Protein AF-A0A0L0F330-F1 (afdb_monomer_lite)

Structure (mmCIF, N/CA/C/O backbone):
data_AF-A0A0L0F330-F1
#
_entry.id   AF-A0A0L0F330-F1
#
loop_
_atom_site.group_PDB
_atom_site.id
_atom_site.type_symbol
_atom_site.label_atom_id
_atom_site.label_alt_id
_atom_site.label_comp_id
_atom_site.label_asym_id
_atom_site.label_entity_id
_atom_site.label_seq_id
_atom_site.pdbx_PDB_ins_code
_atom_site.Cartn_x
_atom_site.Cartn_y
_atom_site.Cartn_z
_atom_site.occupancy
_atom_site.B_iso_or_equiv
_atom_site.auth_seq_id
_atom_site.auth_comp_id
_atom_site.auth_asym_id
_atom_site.auth_atom_id
_atom_site.pdbx_PDB_model_num
ATOM 1 N N . MET A 1 1 ? 4.983 -14.993 67.591 1.00 35.03 1 MET A N 1
ATOM 2 C CA . MET A 1 1 ? 4.517 -13.596 67.747 1.00 35.03 1 MET A CA 1
ATOM 3 C C . MET A 1 1 ? 4.024 -13.095 66.389 1.00 35.03 1 MET A C 1
ATOM 5 O O . MET A 1 1 ? 4.735 -13.299 65.416 1.00 35.03 1 MET A O 1
ATOM 9 N N . ARG A 1 2 ? 2.822 -12.506 66.307 1.00 43.03 2 ARG A N 1
ATOM 10 C CA . ARG A 1 2 ? 2.306 -11.716 65.160 1.00 43.03 2 ARG A CA 1
ATOM 11 C C . ARG A 1 2 ? 1.907 -10.330 65.699 1.00 43.03 2 ARG A C 1
ATOM 13 O O . ARG A 1 2 ? 1.469 -10.281 66.848 1.00 43.03 2 ARG A O 1
ATOM 20 N N . PRO A 1 3 ? 2.101 -9.244 64.933 1.00 34.66 3 PRO A N 1
ATOM 21 C CA . PRO A 1 3 ? 0.986 -8.455 64.345 1.00 34.66 3 PRO A CA 1
ATOM 22 C C . PRO A 1 3 ? 1.200 -8.227 62.814 1.00 34.66 3 PRO A C 1
ATOM 24 O O . PRO A 1 3 ? 2.279 -8.552 62.334 1.00 34.66 3 PRO A O 1
ATOM 27 N N . ASN A 1 4 ? 0.278 -7.819 61.915 1.00 31.06 4 ASN A N 1
ATOM 28 C CA . ASN A 1 4 ? -1.017 -7.087 61.917 1.00 31.06 4 ASN A CA 1
ATOM 29 C C . ASN A 1 4 ? -0.897 -5.535 61.775 1.00 31.06 4 ASN A C 1
ATOM 31 O O . ASN A 1 4 ? -0.183 -4.955 62.582 1.00 31.06 4 ASN A O 1
ATOM 35 N N . VAL A 1 5 ? -1.570 -4.803 60.851 1.00 39.78 5 VAL A N 1
ATOM 36 C CA . VAL A 1 5 ? -2.197 -5.104 59.519 1.00 39.78 5 VAL A CA 1
ATOM 37 C C . VAL A 1 5 ? -2.537 -3.779 58.751 1.00 39.78 5 VAL A C 1
ATOM 39 O O . VAL A 1 5 ? -2.496 -2.720 59.372 1.00 39.78 5 VAL A O 1
ATOM 42 N N . THR A 1 6 ? -2.978 -3.825 57.468 1.00 37.78 6 THR A N 1
ATOM 43 C CA . THR A 1 6 ? -3.454 -2.680 56.598 1.00 37.78 6 THR A CA 1
ATOM 44 C C . THR A 1 6 ? -2.326 -1.753 56.062 1.00 37.78 6 THR A C 1
ATOM 46 O O . THR A 1 6 ? -1.274 -1.696 56.683 1.00 37.78 6 THR A O 1
ATOM 49 N N . SER A 1 7 ? -2.371 -1.062 54.904 1.00 33.72 7 SER A N 1
ATOM 50 C CA . SER A 1 7 ? -3.430 -0.655 53.938 1.00 33.72 7 SER A CA 1
ATOM 51 C C . SER A 1 7 ? -2.891 -0.651 52.480 1.00 33.72 7 SER A C 1
ATOM 53 O O . SER A 1 7 ? -1.687 -0.553 52.286 1.00 33.72 7 SER A O 1
ATOM 55 N N . GLN A 1 8 ? -3.693 -0.920 51.432 1.00 31.64 8 GLN A N 1
ATOM 56 C CA . GLN A 1 8 ? -4.239 0.063 50.449 1.00 31.64 8 GLN A CA 1
ATOM 57 C C . GLN A 1 8 ? -3.368 1.320 50.182 1.00 31.64 8 GLN A C 1
ATOM 59 O O . GLN A 1 8 ? -2.898 1.928 51.133 1.00 31.64 8 GLN A O 1
ATOM 64 N N . LEU A 1 9 ? -3.155 1.827 48.954 1.00 31.83 9 LEU A N 1
ATOM 65 C CA . LEU A 1 9 ? -3.860 1.709 47.656 1.00 31.83 9 LEU A CA 1
ATOM 66 C C . LEU A 1 9 ? -2.927 2.202 46.510 1.00 31.83 9 LEU A C 1
ATOM 68 O O . LEU A 1 9 ? -1.990 2.944 46.786 1.00 31.83 9 LEU A O 1
ATOM 72 N N . SER A 1 10 ? -3.264 1.901 45.244 1.00 32.91 10 SER A N 1
ATOM 73 C CA . SER A 1 10 ? -3.176 2.797 44.056 1.00 32.91 10 SER A CA 1
ATOM 74 C C . SER A 1 10 ? -2.579 2.181 42.778 1.00 32.91 10 SER A C 1
ATOM 76 O O . SER A 1 10 ? -1.737 1.290 42.794 1.00 32.91 10 SER A O 1
ATOM 78 N N . MET A 1 11 ? -3.089 2.689 41.659 1.00 39.78 11 MET A N 1
ATOM 79 C CA . MET A 1 11 ? -3.000 2.204 40.286 1.00 39.78 11 MET A CA 1
ATOM 80 C C . MET A 1 11 ? -1.575 2.088 39.725 1.00 39.78 11 MET A C 1
ATOM 82 O O . MET A 1 11 ? -0.842 3.072 39.653 1.00 39.78 11 MET A O 1
ATOM 86 N N . GLY A 1 12 ? -1.249 0.907 39.196 1.00 35.38 12 GLY A N 1
ATOM 87 C CA . GLY A 1 12 ? -0.170 0.711 38.229 1.00 35.38 12 GLY A CA 1
ATOM 88 C C . GLY A 1 12 ? -0.761 0.326 36.875 1.00 35.38 12 GLY A C 1
ATOM 89 O O . GLY A 1 12 ? -1.452 -0.686 36.776 1.00 35.38 12 GLY A O 1
ATOM 90 N N . TYR A 1 13 ? -0.500 1.127 35.838 1.00 37.06 13 TYR A N 1
ATOM 91 C CA . TYR A 1 13 ? -0.948 0.861 34.468 1.00 37.06 13 TYR A CA 1
ATOM 92 C C . TYR A 1 13 ? -0.192 -0.336 33.879 1.00 37.06 13 TYR A C 1
ATOM 94 O O . TYR A 1 13 ? 0.850 -0.194 33.242 1.00 37.06 13 TYR A O 1
ATOM 102 N N . GLY A 1 14 ? -0.728 -1.535 34.099 1.00 32.56 14 GLY A N 1
ATOM 103 C CA . GLY A 1 14 ? -0.255 -2.757 33.465 1.00 32.56 14 GLY A CA 1
ATOM 104 C C . GLY A 1 14 ? -0.666 -2.820 31.997 1.00 32.56 14 GLY A C 1
ATOM 105 O O . GLY A 1 14 ? -1.581 -3.566 31.658 1.00 32.56 14 GLY A O 1
ATOM 106 N N . LEU A 1 15 ? 0.038 -2.096 31.118 1.00 45.72 15 LEU A N 1
ATOM 107 C CA . LEU A 1 15 ? 0.045 -2.374 29.674 1.00 45.72 15 LEU A CA 1
ATOM 108 C C . LEU A 1 15 ? 0.812 -3.680 29.410 1.00 45.72 15 LEU A C 1
ATOM 110 O O . LEU A 1 15 ? 1.886 -3.708 28.810 1.00 45.72 15 LEU A O 1
ATOM 114 N N . GLN A 1 16 ? 0.258 -4.784 29.907 1.00 38.78 16 GLN A N 1
ATOM 115 C CA . GLN A 1 16 ? 0.729 -6.120 29.600 1.00 38.78 16 GLN A CA 1
ATOM 116 C C . GLN A 1 16 ? 0.206 -6.481 28.210 1.00 38.78 16 GLN A C 1
ATOM 118 O O . GLN A 1 16 ? -0.972 -6.802 28.036 1.00 38.78 16 GLN A O 1
ATOM 123 N N . GLY A 1 17 ? 1.092 -6.366 27.215 1.00 43.00 17 GLY A N 1
ATOM 124 C CA . GLY A 1 17 ? 0.786 -6.660 25.818 1.00 43.00 17 GLY A CA 1
ATOM 125 C C . GLY A 1 17 ? 0.062 -7.998 25.683 1.00 43.00 17 GLY A C 1
ATOM 126 O O . GLY A 1 17 ? 0.523 -9.015 26.201 1.00 43.00 17 GLY A O 1
ATOM 127 N N . SER A 1 18 ? -1.094 -7.973 25.025 1.00 41.84 18 SER A N 1
ATOM 128 C CA . SER A 1 18 ? -2.002 -9.114 24.908 1.00 41.84 18 SER A CA 1
ATOM 129 C C . SER A 1 18 ? -1.807 -9.827 23.563 1.00 41.84 18 SER A C 1
ATOM 131 O O . SER A 1 18 ? -2.303 -9.337 22.549 1.00 41.84 18 SER A O 1
ATOM 133 N N . PRO A 1 19 ? -1.127 -10.990 23.503 1.00 45.78 19 PRO A N 1
ATOM 134 C CA . PRO A 1 19 ? -0.964 -11.759 22.269 1.00 45.78 19 PRO A CA 1
ATOM 135 C C . PRO A 1 19 ? -2.230 -12.593 21.992 1.00 45.78 19 PRO A C 1
ATOM 137 O O . PRO A 1 19 ? -2.216 -13.823 22.074 1.00 45.78 19 PRO A O 1
ATOM 140 N N . SER A 1 20 ? -3.353 -11.921 21.719 1.00 46.19 20 SER A N 1
ATOM 141 C CA . SER A 1 20 ? -4.691 -12.535 21.805 1.00 46.19 20 SER A CA 1
ATOM 142 C C . SER A 1 20 ? -5.326 -12.951 20.472 1.00 46.19 20 SER A C 1
ATOM 144 O O . SER A 1 20 ? -6.189 -13.828 20.475 1.00 46.19 20 SER A O 1
ATOM 146 N N . LEU A 1 21 ? -4.903 -12.396 19.330 1.00 49.31 21 LEU A N 1
ATOM 147 C CA . LEU A 1 21 ? -5.553 -12.664 18.033 1.00 49.31 21 LEU A CA 1
ATOM 148 C C . LEU A 1 21 ? -5.144 -13.998 17.371 1.00 49.31 21 LEU A C 1
ATOM 150 O O . LEU A 1 21 ? -5.835 -14.487 16.483 1.00 49.31 21 LEU A O 1
ATOM 154 N N . ALA A 1 22 ? -4.075 -14.654 17.832 1.00 44.44 22 ALA A N 1
ATOM 155 C CA . ALA A 1 22 ? -3.523 -15.849 17.179 1.00 44.44 22 ALA A CA 1
ATOM 156 C C . ALA A 1 22 ? -4.159 -17.201 17.591 1.00 44.44 22 ALA A C 1
ATOM 158 O O . ALA A 1 22 ? -3.684 -18.247 17.149 1.00 44.44 22 ALA A O 1
ATOM 159 N N . ARG A 1 23 ? -5.183 -17.236 18.467 1.00 42.97 23 ARG A N 1
ATOM 160 C CA . ARG A 1 23 ? -5.575 -18.477 19.188 1.00 42.97 23 ARG A CA 1
ATOM 161 C C . ARG A 1 23 ? -7.030 -18.955 19.026 1.00 42.97 23 ARG A C 1
ATOM 163 O O . ARG A 1 23 ? -7.514 -19.694 19.882 1.00 42.97 23 ARG A O 1
ATOM 170 N N . ARG A 1 24 ? -7.755 -18.568 17.968 1.00 41.19 24 ARG A N 1
ATOM 171 C CA . ARG A 1 24 ? -9.185 -18.935 17.800 1.00 41.19 24 ARG A CA 1
ATOM 172 C C . ARG A 1 24 ? -9.596 -19.548 16.451 1.00 41.19 24 ARG A C 1
ATOM 174 O O . ARG A 1 24 ? -10.739 -19.398 16.042 1.00 41.19 24 ARG A O 1
ATOM 181 N N . LEU A 1 25 ? -8.725 -20.344 15.822 1.00 47.25 25 LEU A N 1
ATOM 182 C CA . LEU A 1 25 ? -9.104 -21.233 14.708 1.00 47.25 25 LEU A CA 1
ATOM 183 C C . LEU A 1 25 ? -8.535 -22.652 14.888 1.00 47.25 25 LEU A C 1
ATOM 185 O O . LEU A 1 25 ? -7.557 -23.033 14.253 1.00 47.25 25 LEU A O 1
ATOM 189 N N . SER A 1 26 ? -9.161 -23.455 15.755 1.00 44.69 26 SER A N 1
ATOM 190 C CA . SER A 1 26 ? -8.898 -24.902 15.821 1.00 44.69 26 SER A CA 1
ATOM 191 C C . SER A 1 26 ? -10.082 -25.692 16.394 1.00 44.69 26 SER A C 1
ATOM 193 O O . SER A 1 26 ? -10.154 -25.891 17.607 1.00 44.69 26 SER A O 1
ATOM 195 N N . SER A 1 27 ? -11.009 -26.133 15.531 1.00 44.53 27 SER A N 1
ATOM 196 C CA . SER A 1 27 ? -11.720 -27.436 15.605 1.00 44.53 27 SER A CA 1
ATOM 197 C C . SER A 1 27 ? -12.923 -27.513 14.645 1.00 44.53 27 SER A C 1
ATOM 199 O O . SER A 1 27 ? -14.075 -27.386 15.042 1.00 44.53 27 SER A O 1
ATOM 201 N N . ALA A 1 28 ? -12.659 -27.810 13.373 1.00 38.38 28 ALA A N 1
ATOM 202 C CA . ALA A 1 28 ? -13.641 -28.419 12.476 1.00 38.38 28 ALA A CA 1
ATOM 203 C C . ALA A 1 28 ? -12.903 -29.441 11.600 1.00 38.38 28 ALA A C 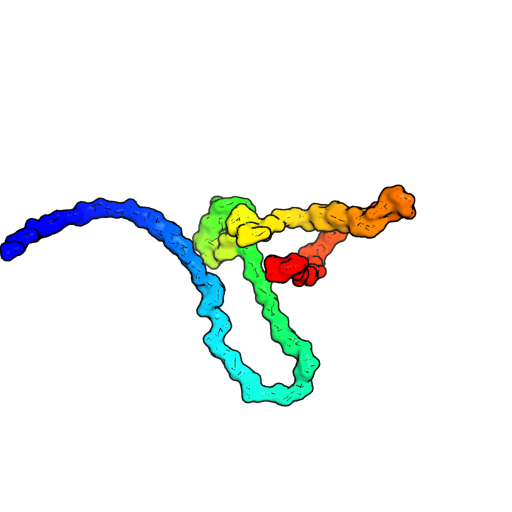1
ATOM 205 O O . ALA A 1 28 ? -11.907 -29.102 10.967 1.00 38.38 28 ALA A O 1
ATOM 206 N N . SER A 1 29 ? -13.342 -30.701 11.622 1.00 44.97 29 SER A N 1
ATOM 207 C CA . SER A 1 29 ? -12.712 -31.807 10.890 1.00 44.97 29 SER A CA 1
ATOM 208 C C . SER A 1 29 ? -13.625 -32.267 9.751 1.00 44.97 29 SER A C 1
ATOM 210 O O . SER A 1 29 ? -14.736 -32.712 10.042 1.00 44.97 29 SER A O 1
ATOM 212 N N . PRO A 1 30 ? -13.185 -32.208 8.481 1.00 43.81 30 PRO A N 1
ATOM 213 C CA . PRO A 1 30 ? -13.916 -32.761 7.346 1.00 43.81 30 PRO A CA 1
ATOM 214 C C . PRO A 1 30 ? -13.216 -34.015 6.790 1.00 43.81 30 PRO A C 1
ATOM 216 O O . PRO A 1 30 ? -12.838 -34.080 5.623 1.00 43.81 30 PRO A O 1
ATOM 219 N N . ALA A 1 31 ? -13.037 -35.044 7.622 1.00 44.50 31 ALA A N 1
ATOM 220 C CA . ALA A 1 31 ? -12.491 -36.334 7.189 1.00 44.50 31 ALA A CA 1
ATOM 221 C C . ALA A 1 31 ? -13.548 -37.221 6.491 1.00 44.50 31 ALA A C 1
ATOM 223 O O . ALA A 1 31 ? -13.821 -38.327 6.949 1.00 44.50 31 ALA A O 1
ATOM 224 N N . ALA A 1 32 ? -14.141 -36.737 5.392 1.00 43.06 32 ALA A N 1
ATOM 225 C CA . ALA A 1 32 ? -14.884 -37.547 4.418 1.00 43.06 32 ALA A CA 1
ATOM 226 C C . ALA A 1 32 ? -15.231 -36.732 3.156 1.00 43.06 32 ALA A C 1
ATOM 228 O O . ALA A 1 32 ? -16.213 -35.997 3.169 1.00 43.06 32 ALA A O 1
ATOM 229 N N . LEU A 1 33 ? -14.456 -36.891 2.073 1.00 42.03 33 LEU A N 1
ATOM 230 C CA . LEU A 1 33 ? -14.932 -37.108 0.691 1.00 42.03 33 LEU A CA 1
ATOM 231 C C . LEU A 1 33 ? -13.771 -37.043 -0.320 1.00 42.03 33 LEU A C 1
ATOM 233 O O . LEU A 1 33 ? -13.027 -36.076 -0.431 1.00 42.03 33 LEU A O 1
ATOM 237 N N . THR A 1 34 ? -13.657 -38.137 -1.058 1.00 40.62 34 THR A N 1
ATOM 238 C CA . THR A 1 34 ? -12.770 -38.460 -2.177 1.00 40.62 34 THR A CA 1
ATOM 239 C C . THR A 1 34 ? -12.505 -37.337 -3.198 1.00 40.62 34 THR A C 1
ATOM 241 O O . THR A 1 34 ? -13.439 -36.789 -3.771 1.00 40.62 34 THR A O 1
ATOM 244 N N . GLY A 1 35 ? -11.238 -37.182 -3.614 1.00 43.75 35 GLY A N 1
ATOM 245 C CA . GLY A 1 35 ? -10.952 -37.171 -5.059 1.00 43.75 35 GLY A CA 1
ATOM 246 C C . GLY A 1 35 ? -10.673 -35.857 -5.801 1.00 43.75 35 GLY A C 1
ATOM 247 O O . GLY A 1 35 ? -11.022 -35.780 -6.977 1.00 43.75 35 GLY A O 1
ATOM 248 N N . HIS A 1 36 ? -9.978 -34.872 -5.220 1.00 45.09 36 HIS A N 1
ATOM 249 C CA . HIS A 1 36 ? -9.300 -33.848 -6.035 1.00 45.09 36 HIS A CA 1
ATOM 250 C C . HIS A 1 36 ? -7.979 -33.387 -5.397 1.0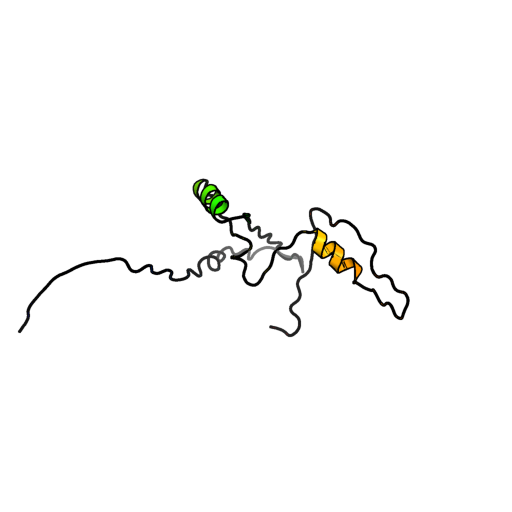0 45.09 36 HIS A C 1
ATOM 252 O O . HIS A 1 36 ? -7.967 -32.836 -4.300 1.00 45.09 36 HIS A O 1
ATOM 258 N N . GLN A 1 37 ? -6.850 -33.621 -6.073 1.00 47.78 37 GLN A N 1
ATOM 259 C CA . GLN A 1 37 ? -5.538 -33.150 -5.615 1.00 47.78 37 GLN A CA 1
ATOM 260 C C . GLN A 1 37 ? -5.366 -31.669 -5.980 1.00 47.78 37 GLN A C 1
ATOM 262 O O . GLN A 1 37 ? -5.101 -31.356 -7.138 1.00 47.78 37 GLN A O 1
ATOM 267 N N . GLY A 1 38 ? -5.476 -30.769 -4.996 1.00 46.25 38 GLY A N 1
ATOM 268 C CA . GLY A 1 38 ? -4.984 -29.389 -5.129 1.00 46.25 38 GLY A CA 1
ATOM 269 C C . GLY A 1 38 ? -5.984 -28.241 -4.948 1.00 46.25 38 GLY A C 1
ATOM 270 O O . GLY A 1 38 ? -5.625 -27.105 -5.252 1.00 46.25 38 GLY A O 1
ATOM 271 N N . SER A 1 39 ? -7.197 -28.465 -4.432 1.00 55.94 39 SER A N 1
ATOM 272 C CA . SER A 1 39 ? -8.048 -27.350 -3.983 1.00 55.94 39 SER A CA 1
ATOM 273 C C . SER A 1 39 ? -7.541 -26.809 -2.640 1.00 55.94 39 SER A C 1
ATOM 275 O O . SER A 1 39 ? -7.945 -27.281 -1.577 1.00 55.94 39 SER A O 1
ATOM 277 N N . HIS A 1 40 ? -6.624 -25.839 -2.682 1.00 64.12 40 HIS A N 1
ATOM 278 C CA . HIS A 1 40 ? -6.262 -25.064 -1.496 1.00 64.12 40 HIS A CA 1
ATOM 279 C C . HIS A 1 40 ? -7.496 -24.323 -0.970 1.00 64.12 40 HIS A C 1
ATOM 281 O O . HIS A 1 40 ? -8.179 -23.652 -1.741 1.00 64.12 40 HIS A O 1
ATOM 287 N N . ASP A 1 41 ? -7.761 -24.432 0.330 1.00 79.62 41 ASP A N 1
ATOM 288 C CA . ASP A 1 41 ? -8.851 -23.709 0.981 1.00 79.62 41 ASP A CA 1
ATOM 289 C C . ASP A 1 41 ? -8.515 -22.207 1.015 1.00 79.62 41 ASP A C 1
ATOM 291 O O . ASP A 1 41 ? -7.516 -21.791 1.615 1.00 79.62 41 ASP A O 1
ATOM 295 N N . VAL A 1 42 ? -9.279 -21.393 0.280 1.00 82.31 42 VAL A N 1
ATOM 296 C CA . VAL A 1 42 ? -8.953 -19.976 0.046 1.00 82.31 42 VAL A CA 1
ATOM 297 C C . VAL A 1 42 ? -9.537 -19.123 1.167 1.00 82.31 42 VAL A C 1
ATOM 299 O O . VAL A 1 42 ? -10.650 -18.608 1.075 1.00 82.31 42 VAL A O 1
ATOM 302 N N . VAL A 1 43 ? -8.751 -18.940 2.226 1.00 87.00 43 VAL A N 1
ATOM 303 C CA . VAL A 1 43 ? -9.093 -18.033 3.327 1.00 87.00 43 VAL A CA 1
ATOM 304 C C . VAL A 1 43 ? -8.742 -16.593 2.949 1.00 87.00 43 VAL A C 1
ATOM 306 O O . VAL A 1 43 ? -7.575 -16.268 2.730 1.00 87.00 43 VAL A O 1
ATOM 309 N N . VAL A 1 44 ? -9.744 -15.713 2.923 1.00 89.44 44 VAL A N 1
ATOM 310 C CA . VAL A 1 44 ? -9.550 -14.259 2.814 1.00 89.44 44 VAL A CA 1
ATOM 311 C C . VAL A 1 44 ? -9.542 -13.658 4.217 1.00 89.44 44 VAL A C 1
ATOM 313 O O . VAL A 1 44 ? -10.468 -13.876 4.993 1.00 89.44 44 VAL A O 1
ATOM 316 N N . GLN A 1 45 ? -8.500 -12.892 4.534 1.00 89.12 45 GLN A N 1
ATOM 317 C CA . GLN A 1 45 ? -8.403 -12.106 5.764 1.00 89.12 45 GLN A CA 1
ATOM 318 C C . GLN A 1 45 ? -8.550 -10.625 5.412 1.00 89.12 45 GLN A C 1
ATOM 320 O O . GLN A 1 45 ? -8.013 -10.173 4.400 1.00 89.12 45 GLN A O 1
ATOM 325 N N . VAL A 1 46 ? -9.286 -9.882 6.236 1.00 90.19 46 VAL A N 1
ATOM 326 C CA . VAL A 1 46 ? -9.531 -8.446 6.065 1.00 90.19 46 VAL A CA 1
ATOM 327 C C . VAL A 1 46 ? -9.178 -7.754 7.375 1.00 90.19 46 VAL A C 1
ATOM 329 O O . VAL A 1 46 ? -9.627 -8.187 8.432 1.00 90.19 46 VAL A O 1
ATOM 332 N N . ALA A 1 47 ? -8.389 -6.687 7.288 1.00 90.25 47 ALA A N 1
ATOM 333 C CA . ALA A 1 47 ? -8.108 -5.767 8.383 1.00 90.25 47 ALA A CA 1
ATOM 334 C C . ALA A 1 47 ? -8.610 -4.373 7.986 1.00 90.25 47 ALA A C 1
ATOM 336 O O . ALA A 1 47 ? -8.568 -4.013 6.805 1.00 90.25 47 ALA A O 1
ATOM 337 N N . LEU A 1 48 ? -9.105 -3.608 8.956 1.00 93.31 48 LEU A N 1
ATOM 338 C CA . LEU A 1 48 ? -9.614 -2.256 8.743 1.00 93.31 48 LEU A CA 1
ATOM 339 C C . LEU A 1 48 ? -8.647 -1.246 9.356 1.00 93.31 48 LEU A C 1
ATOM 341 O O . LEU A 1 48 ? -8.272 -1.366 10.520 1.00 93.31 48 LEU A O 1
ATOM 345 N N . LEU A 1 49 ? -8.271 -0.241 8.567 1.00 93.50 49 LEU A N 1
ATOM 346 C CA . LEU A 1 49 ? -7.360 0.815 8.991 1.00 93.50 49 LEU A CA 1
ATOM 347 C C . LEU A 1 49 ? -8.088 2.155 9.080 1.00 93.50 49 LEU A C 1
ATOM 349 O O . LEU A 1 49 ? -8.905 2.487 8.219 1.00 93.50 49 LEU A O 1
ATOM 353 N N . CYS A 1 50 ? -7.758 2.924 10.110 1.00 94.75 50 CYS A N 1
ATOM 354 C CA . CYS A 1 50 ? -8.218 4.293 10.332 1.00 94.75 50 CYS A CA 1
ATOM 355 C C . CYS A 1 50 ? -7.054 5.276 10.116 1.00 94.75 50 CYS A C 1
ATOM 357 O O . CYS A 1 50 ? -5.896 4.869 10.112 1.00 94.75 50 CYS A O 1
ATOM 359 N N . SER A 1 51 ? -7.327 6.562 9.881 1.00 91.25 51 SER A N 1
ATOM 360 C CA . SER A 1 51 ? -6.253 7.540 9.646 1.00 91.25 51 SER A CA 1
ATOM 361 C C . SER A 1 51 ? -5.527 7.946 10.930 1.00 91.25 51 SER A C 1
ATOM 363 O O . SER A 1 51 ? -4.307 8.062 10.917 1.00 91.25 51 SER A O 1
ATOM 365 N N . ASP A 1 52 ? -6.27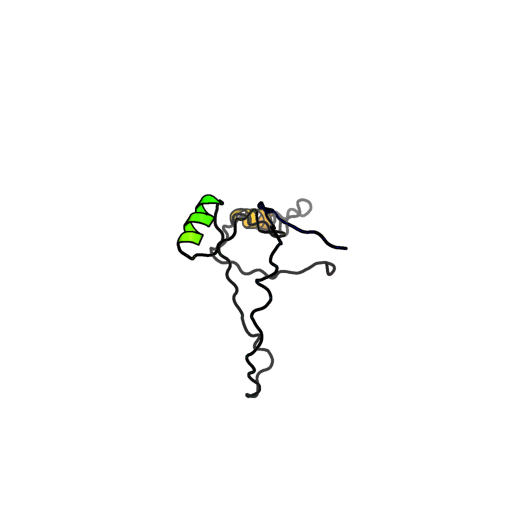4 8.134 12.021 1.00 94.12 52 ASP A N 1
ATOM 366 C CA . ASP A 1 52 ? -5.811 8.765 13.258 1.00 94.12 52 ASP A CA 1
ATOM 367 C C . ASP A 1 52 ? -6.504 8.152 14.487 1.00 94.12 52 ASP A C 1
ATOM 369 O O . ASP A 1 52 ? -7.644 7.683 14.405 1.00 94.12 52 ASP A O 1
ATOM 373 N N . ILE A 1 53 ? -5.857 8.258 15.653 1.00 93.69 53 ILE A N 1
ATOM 374 C CA . ILE A 1 53 ? -6.344 7.746 16.949 1.00 93.69 53 ILE A CA 1
ATOM 375 C C . ILE A 1 53 ? -7.764 8.219 17.312 1.00 93.69 53 ILE A C 1
ATOM 377 O O . ILE A 1 53 ? -8.563 7.440 17.822 1.00 93.69 53 ILE A O 1
ATOM 381 N N . HIS A 1 54 ? -8.132 9.466 17.000 1.00 95.88 54 HIS A N 1
ATOM 382 C CA . HIS A 1 54 ? -9.477 9.980 17.289 1.00 95.88 54 HIS A CA 1
ATOM 383 C C . HIS A 1 54 ? -10.565 9.234 16.503 1.00 95.88 54 HIS A C 1
ATOM 385 O O . HIS A 1 54 ? -11.588 8.856 17.071 1.00 95.88 54 HIS A O 1
ATOM 391 N N . LEU A 1 55 ? -10.319 8.952 15.220 1.00 95.81 55 LEU A N 1
ATOM 392 C CA . LEU A 1 55 ? -11.236 8.166 14.395 1.00 95.81 55 LEU A CA 1
ATOM 393 C C . LEU A 1 55 ? -11.280 6.701 14.859 1.00 95.81 55 LEU A C 1
ATOM 395 O O . LEU A 1 55 ? -12.348 6.092 14.854 1.00 95.81 55 LEU A O 1
ATOM 399 N N . GLN A 1 56 ? -10.147 6.145 15.301 1.00 95.81 56 GLN A N 1
ATOM 400 C CA . GLN A 1 56 ? -10.077 4.807 15.898 1.00 95.81 56 GLN A CA 1
ATOM 401 C C . GLN A 1 56 ? -10.995 4.689 17.126 1.00 95.81 56 GLN A C 1
ATOM 403 O O . GLN A 1 56 ? -11.737 3.715 17.261 1.00 95.81 56 GLN A O 1
ATOM 408 N N . GLU A 1 57 ? -10.984 5.693 18.010 1.00 96.00 57 GLU A N 1
ATOM 409 C CA . GLU A 1 57 ? -11.843 5.727 19.196 1.00 96.00 57 GLU A CA 1
ATOM 410 C C . GLU A 1 57 ? -13.329 5.861 18.839 1.00 96.00 57 GLU A C 1
ATOM 412 O O . GLU A 1 57 ? -14.145 5.109 19.379 1.00 96.00 57 GLU A O 1
ATOM 417 N N . GLU A 1 58 ? -13.684 6.747 17.903 1.00 96.75 58 GLU A N 1
ATOM 418 C CA . GLU A 1 58 ? -15.062 6.900 17.412 1.00 96.75 58 GLU A CA 1
ATOM 419 C C . GLU A 1 58 ? -15.601 5.607 16.779 1.00 96.75 58 GLU A C 1
ATOM 421 O O . GLU A 1 58 ? -16.710 5.171 17.102 1.00 96.75 58 GLU A O 1
ATOM 426 N N . LEU A 1 59 ? -14.805 4.948 15.929 1.00 96.00 59 LEU A N 1
ATOM 427 C CA . LEU A 1 59 ? -15.161 3.669 15.307 1.00 96.00 59 LEU A CA 1
ATOM 428 C C . LEU A 1 59 ? -15.293 2.550 16.349 1.00 96.00 59 LEU A C 1
ATOM 430 O O . LEU A 1 59 ? -16.264 1.786 16.311 1.00 96.00 59 LEU A O 1
ATOM 434 N N . ARG A 1 60 ? -14.396 2.502 17.341 1.00 95.50 60 ARG A N 1
ATOM 435 C CA . ARG A 1 60 ? -14.466 1.536 18.447 1.00 95.50 60 ARG A CA 1
ATOM 436 C C . ARG A 1 60 ? -15.728 1.716 19.295 1.00 95.50 60 ARG A C 1
ATOM 438 O O . ARG A 1 60 ? -16.299 0.717 19.730 1.00 95.50 60 ARG A O 1
ATOM 445 N N . LEU A 1 61 ? -16.210 2.948 19.497 1.00 96.75 61 LEU A N 1
ATOM 446 C CA . LEU A 1 61 ? -17.495 3.206 20.170 1.00 96.75 61 LEU A CA 1
ATOM 447 C C . LEU A 1 61 ? -18.700 2.662 19.380 1.00 96.75 61 LEU A C 1
ATOM 449 O O . LEU A 1 61 ? -19.701 2.295 19.991 1.00 96.75 61 LEU A O 1
ATOM 453 N N . GLN A 1 62 ? -18.595 2.555 18.051 1.00 96.50 62 GLN A N 1
ATOM 454 C CA . GLN A 1 62 ? -19.590 1.893 17.192 1.00 96.50 62 GLN A CA 1
ATOM 455 C C . GLN A 1 62 ? -19.382 0.367 17.080 1.00 96.50 62 GLN A C 1
ATOM 457 O O . GLN A 1 62 ? -20.078 -0.294 16.311 1.00 96.50 62 GLN A O 1
ATOM 462 N N . GLY A 1 63 ? -18.433 -0.210 17.828 1.00 94.81 63 GLY A N 1
ATOM 463 C CA . GLY A 1 63 ? -18.102 -1.638 17.774 1.00 94.81 63 GLY A CA 1
ATOM 464 C C . GLY A 1 63 ? -17.277 -2.054 16.551 1.00 94.81 63 GLY A C 1
ATOM 465 O O . GLY A 1 63 ? -17.236 -3.239 16.227 1.00 94.81 63 GLY A O 1
ATOM 466 N N . ILE A 1 64 ? -16.633 -1.104 15.865 1.00 95.19 64 ILE A N 1
ATOM 467 C CA . ILE A 1 64 ? -15.768 -1.364 14.710 1.00 95.19 64 ILE A CA 1
ATOM 468 C C . ILE A 1 64 ? -14.310 -1.356 15.183 1.00 95.19 64 ILE A C 1
ATOM 470 O O . ILE A 1 64 ? -13.769 -0.317 15.560 1.00 95.19 64 ILE A O 1
ATOM 474 N N . GLU A 1 65 ? -13.664 -2.519 15.155 1.00 93.38 65 GLU A N 1
ATOM 475 C CA . GLU A 1 65 ? -12.236 -2.649 15.459 1.00 93.38 65 GLU A CA 1
ATOM 476 C C . GLU A 1 65 ? -11.396 -2.168 14.262 1.00 93.38 65 GLU A C 1
ATOM 478 O O . GLU A 1 65 ? -11.601 -2.606 13.128 1.00 93.38 65 GLU A O 1
ATOM 483 N N . THR A 1 66 ? -10.467 -1.239 14.511 1.00 95.44 66 THR A N 1
ATOM 484 C CA . THR A 1 66 ? -9.538 -0.683 13.512 1.00 95.44 66 THR A CA 1
ATOM 485 C C . THR A 1 66 ? -8.153 -0.458 14.106 1.00 95.44 66 THR A C 1
ATOM 487 O O . THR A 1 66 ? -8.015 -0.242 15.311 1.00 95.44 66 THR A O 1
ATOM 490 N N . GLU A 1 67 ? -7.137 -0.470 13.248 1.00 92.69 67 GLU A N 1
ATOM 491 C CA . GLU A 1 67 ? -5.739 -0.160 13.581 1.00 92.69 67 GLU A CA 1
ATOM 492 C C . GLU A 1 67 ? -5.297 1.120 12.848 1.00 92.69 67 GLU A C 1
ATOM 494 O O . GLU A 1 67 ? -5.845 1.467 11.794 1.00 92.69 67 GLU A O 1
ATOM 499 N N . THR A 1 68 ? -4.318 1.846 13.381 1.00 92.00 68 THR A N 1
ATOM 500 C CA . THR A 1 68 ? -3.674 2.971 12.681 1.00 92.00 68 THR A CA 1
ATOM 501 C C . THR A 1 68 ? -2.449 2.491 11.885 1.00 92.00 68 THR A C 1
ATOM 503 O O . THR A 1 68 ? -1.791 1.528 12.283 1.00 92.00 68 THR A O 1
ATOM 506 N N . PRO A 1 69 ? -2.060 3.159 10.778 1.00 89.75 69 PRO A N 1
ATOM 507 C CA . PRO A 1 69 ? -0.847 2.829 10.025 1.00 89.75 69 PRO A CA 1
ATOM 508 C C . PRO A 1 69 ? 0.454 2.856 10.841 1.00 89.75 69 PRO A C 1
ATOM 510 O O . PRO A 1 69 ? 1.431 2.235 10.429 1.00 89.75 69 PRO A O 1
ATOM 513 N N . GLU A 1 70 ? 0.479 3.576 11.965 1.00 87.25 70 GLU A N 1
ATOM 514 C CA . GLU A 1 70 ? 1.639 3.684 12.860 1.00 87.25 70 GLU A CA 1
ATOM 515 C C . GLU A 1 70 ? 1.787 2.462 13.784 1.00 87.25 70 GLU A C 1
ATOM 517 O O . GLU A 1 70 ? 2.904 2.099 14.151 1.00 87.25 70 GLU A O 1
ATOM 522 N N . GLU A 1 71 ? 0.682 1.780 14.106 1.00 88.62 71 GLU A N 1
ATOM 523 C CA . GLU A 1 71 ? 0.667 0.546 14.907 1.00 88.62 71 GLU A CA 1
ATOM 524 C C . GLU A 1 71 ? 1.125 -0.689 14.101 1.00 88.62 71 GLU A C 1
ATOM 526 O O . GLU A 1 71 ? 1.505 -1.713 14.675 1.00 88.62 71 GLU A O 1
ATOM 531 N N . LEU A 1 72 ? 1.150 -0.595 12.765 1.00 88.12 72 LEU A N 1
ATOM 532 C CA . LEU A 1 72 ? 1.495 -1.692 11.859 1.00 88.12 72 LEU A CA 1
ATOM 533 C C . LEU A 1 72 ? 3.012 -1.945 11.762 1.00 88.12 72 LEU A C 1
ATOM 535 O O . LEU A 1 72 ? 3.661 -1.662 10.754 1.00 88.12 72 LEU A O 1
ATOM 539 N N . TYR A 1 73 ? 3.596 -2.590 12.770 1.00 83.94 73 TYR A N 1
ATOM 540 C CA . TYR A 1 73 ? 4.927 -3.194 12.637 1.00 83.94 73 TYR A CA 1
ATOM 541 C C . TYR A 1 73 ? 4.822 -4.673 12.210 1.00 83.94 73 TYR A C 1
ATOM 543 O O . TYR A 1 73 ? 4.091 -5.426 12.854 1.00 83.94 73 TYR A O 1
ATOM 551 N N . PRO A 1 74 ? 5.556 -5.154 11.180 1.00 86.19 74 PRO A N 1
ATOM 552 C CA . PRO A 1 74 ? 6.624 -4.498 10.412 1.00 86.19 74 PRO A CA 1
ATOM 553 C C . PRO A 1 74 ? 6.185 -3.920 9.041 1.00 86.19 74 PRO A C 1
ATOM 555 O O . PRO A 1 74 ? 6.985 -3.921 8.103 1.00 86.19 74 PRO A O 1
ATOM 558 N N . PHE A 1 75 ? 4.932 -3.480 8.865 1.00 87.19 75 PHE A N 1
ATOM 559 C CA . PHE A 1 75 ? 4.351 -3.184 7.544 1.00 87.19 75 PHE A CA 1
ATOM 560 C C . PHE A 1 75 ? 3.916 -1.721 7.372 1.00 87.19 75 PHE A C 1
ATOM 562 O O . PHE A 1 75 ? 2.909 -1.293 7.919 1.00 87.19 75 PHE A O 1
ATOM 569 N N . THR A 1 76 ? 4.590 -0.965 6.503 1.00 89.88 76 THR A N 1
ATOM 570 C CA . THR A 1 76 ? 4.153 0.400 6.158 1.00 89.88 76 THR A CA 1
ATOM 571 C C . THR A 1 76 ? 3.142 0.399 5.009 1.00 89.88 76 THR A C 1
ATOM 573 O O . THR A 1 76 ? 3.430 -0.100 3.918 1.00 89.88 76 THR A O 1
ATOM 576 N N . VAL A 1 77 ? 1.980 1.020 5.221 1.00 90.31 77 VAL A N 1
A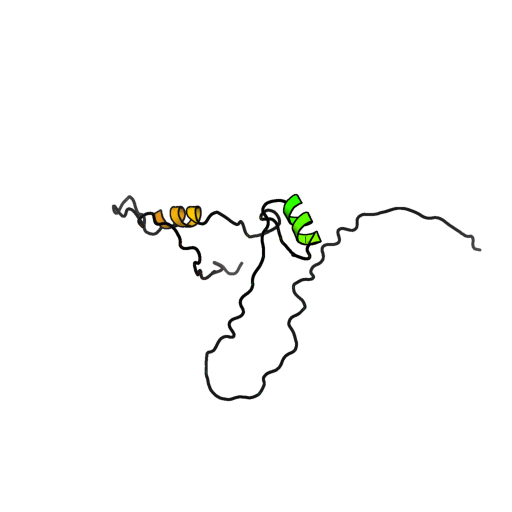TOM 577 C CA . VAL A 1 77 ? 0.964 1.229 4.177 1.00 90.31 77 VAL A CA 1
ATOM 578 C C . VAL A 1 77 ? 1.253 2.523 3.418 1.00 90.31 77 VAL A C 1
ATOM 580 O O . VAL A 1 77 ? 1.392 3.591 4.007 1.00 90.31 77 VAL A O 1
ATOM 583 N N . LEU A 1 78 ? 1.331 2.431 2.089 1.00 90.25 78 LEU A N 1
ATOM 584 C CA . LEU A 1 78 ? 1.573 3.561 1.190 1.00 90.25 78 LEU A CA 1
ATOM 585 C C . LEU A 1 78 ? 0.414 3.729 0.203 1.00 90.25 78 LEU A C 1
ATOM 587 O O . LEU A 1 78 ? -0.317 2.785 -0.096 1.00 90.25 78 LEU A O 1
ATOM 591 N N . LYS A 1 79 ? 0.275 4.936 -0.357 1.00 90.06 79 LYS A N 1
ATOM 592 C CA . LYS A 1 79 ? -0.685 5.210 -1.437 1.00 90.06 79 LYS A CA 1
ATOM 593 C C . LYS A 1 79 ? -0.369 4.343 -2.659 1.00 90.06 79 LYS A C 1
ATOM 595 O O . LYS A 1 79 ? 0.796 4.183 -3.020 1.00 90.06 79 LYS A O 1
ATOM 600 N N . ALA A 1 80 ? -1.404 3.864 -3.354 1.00 88.94 80 ALA A N 1
ATOM 601 C CA . ALA A 1 80 ? -1.254 3.033 -4.555 1.00 88.94 80 ALA A CA 1
ATOM 602 C C . ALA A 1 80 ? -0.356 3.679 -5.634 1.00 88.94 80 ALA A C 1
ATOM 604 O O . ALA A 1 80 ? 0.380 2.977 -6.323 1.00 88.94 80 ALA A O 1
ATOM 605 N N . SER A 1 81 ? -0.335 5.016 -5.724 1.00 90.50 81 SER A N 1
ATOM 606 C CA . SER A 1 81 ? 0.568 5.785 -6.595 1.00 90.50 81 SER A CA 1
ATOM 607 C C . SER A 1 81 ? 2.052 5.450 -6.414 1.00 90.50 81 SER A C 1
ATOM 609 O O . SER A 1 81 ? 2.808 5.483 -7.385 1.00 90.50 81 SER A O 1
ATOM 611 N N . GLU A 1 82 ? 2.487 5.106 -5.199 1.00 92.81 82 GLU A N 1
ATOM 612 C CA . GLU A 1 82 ? 3.898 4.831 -4.910 1.00 92.81 82 GLU A CA 1
ATOM 613 C C . GLU A 1 82 ? 4.356 3.505 -5.521 1.00 92.81 82 GLU A C 1
ATOM 615 O O . GLU A 1 82 ? 5.463 3.422 -6.054 1.00 92.81 82 GLU A O 1
ATOM 620 N N . LEU A 1 83 ? 3.476 2.501 -5.564 1.00 91.50 83 LEU A N 1
ATOM 621 C CA . LEU A 1 83 ? 3.735 1.254 -6.287 1.00 91.50 83 LEU A CA 1
ATOM 622 C C . LEU A 1 83 ? 3.814 1.497 -7.809 1.00 91.50 83 LEU A C 1
ATOM 624 O O . LEU A 1 83 ? 4.620 0.867 -8.492 1.00 91.50 83 LEU A O 1
ATOM 628 N N . GLY A 1 84 ? 3.049 2.461 -8.333 1.00 91.75 84 GLY A N 1
ATOM 629 C CA . GLY A 1 84 ? 3.081 2.851 -9.748 1.00 91.75 84 GLY A CA 1
ATOM 630 C C . GLY A 1 84 ? 4.412 3.497 -10.129 1.00 91.75 84 GLY A C 1
ATOM 631 O O . GLY A 1 84 ? 5.030 3.109 -11.121 1.00 91.75 84 GLY A O 1
ATOM 632 N N . LYS A 1 85 ? 4.909 4.410 -9.283 1.00 93.31 85 LYS A N 1
ATOM 633 C CA . LYS A 1 85 ? 6.264 4.975 -9.391 1.00 93.31 85 LYS A CA 1
ATOM 634 C C . LYS A 1 85 ? 7.336 3.886 -9.294 1.00 93.31 85 LYS A C 1
ATOM 636 O O . LYS A 1 85 ? 8.249 3.868 -10.113 1.00 93.31 85 LYS A O 1
ATOM 641 N N . ALA A 1 86 ? 7.213 2.954 -8.344 1.00 92.88 86 ALA A N 1
ATOM 642 C CA . ALA A 1 86 ? 8.159 1.848 -8.187 1.00 92.88 86 ALA A CA 1
ATOM 643 C C . ALA A 1 86 ? 8.227 0.957 -9.442 1.00 92.88 86 ALA A C 1
ATOM 645 O O . ALA A 1 86 ? 9.317 0.574 -9.868 1.00 92.88 86 ALA A O 1
ATOM 646 N N . TYR A 1 87 ? 7.088 0.682 -10.087 1.00 92.06 87 TYR A N 1
ATOM 647 C CA . TYR A 1 87 ? 7.045 -0.097 -11.327 1.00 92.06 87 TYR A CA 1
ATOM 648 C C . TYR A 1 87 ? 7.751 0.569 -12.512 1.00 92.06 87 TYR A C 1
ATOM 650 O O . TYR A 1 87 ? 8.240 -0.166 -13.367 1.00 92.06 87 TYR A O 1
ATOM 658 N N . VAL A 1 88 ? 7.883 1.901 -12.564 1.00 94.62 88 VAL A N 1
ATOM 659 C CA . VAL A 1 88 ? 8.643 2.577 -13.637 1.00 94.62 88 VAL A CA 1
ATOM 660 C C . VAL A 1 88 ? 10.102 2.111 -13.668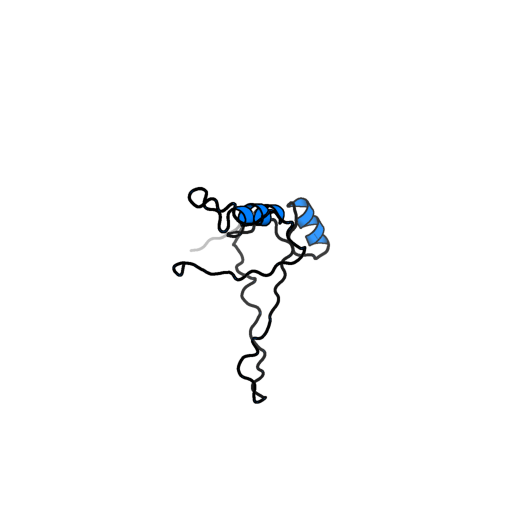 1.00 94.62 88 VAL A C 1
ATOM 662 O O . VAL A 1 88 ? 10.658 1.895 -14.741 1.00 94.62 88 VAL A O 1
ATOM 665 N N . TYR A 1 89 ? 10.710 1.865 -12.506 1.00 94.00 89 TYR A N 1
ATOM 666 C CA . TYR A 1 89 ? 12.093 1.385 -12.411 1.00 94.00 89 TYR A CA 1
ATOM 667 C C . TYR A 1 89 ? 12.258 -0.098 -12.791 1.00 94.00 89 TYR A C 1
ATOM 669 O O . TYR A 1 89 ? 13.380 -0.556 -13.009 1.00 94.00 89 TYR A O 1
ATOM 677 N N . LEU A 1 90 ? 11.168 -0.868 -12.898 1.00 92.75 90 LEU A N 1
ATOM 678 C CA . LEU A 1 90 ? 11.239 -2.288 -13.234 1.00 92.75 90 LEU A CA 1
ATOM 679 C C . LEU A 1 90 ? 11.653 -2.479 -14.700 1.00 92.75 90 LEU A C 1
ATOM 681 O O . LEU A 1 90 ? 10.912 -2.134 -15.620 1.00 92.75 90 LEU A O 1
ATOM 685 N N . GLY A 1 91 ? 12.827 -3.078 -14.908 1.00 91.50 91 GLY A N 1
ATOM 686 C CA . GLY A 1 91 ? 13.405 -3.268 -16.241 1.00 91.50 91 GLY A CA 1
ATOM 687 C C . GLY A 1 91 ? 13.998 -1.993 -16.845 1.00 91.50 91 GLY A C 1
ATOM 688 O O . GLY A 1 91 ? 14.214 -1.953 -18.054 1.00 91.50 91 GLY A O 1
ATOM 689 N N . ARG A 1 92 ? 14.240 -0.953 -16.035 1.00 95.00 92 ARG A N 1
ATOM 690 C CA . ARG A 1 92 ? 14.994 0.226 -16.462 1.00 95.00 92 ARG A CA 1
ATOM 691 C C . ARG A 1 92 ? 16.497 -0.069 -16.425 1.00 95.00 92 ARG A C 1
ATOM 693 O O . ARG A 1 92 ? 17.011 -0.506 -15.399 1.00 95.00 92 ARG A O 1
ATOM 700 N N . ASP A 1 93 ? 17.190 0.218 -17.520 1.00 94.56 93 ASP A N 1
ATOM 701 C CA . ASP A 1 93 ? 18.652 0.218 -17.618 1.00 94.56 93 ASP A CA 1
ATOM 702 C C . ASP A 1 93 ? 19.080 1.345 -18.562 1.00 94.56 93 ASP A C 1
ATOM 704 O O . ASP A 1 93 ? 18.958 1.243 -19.786 1.00 94.56 93 ASP A O 1
ATOM 708 N N . ASP A 1 94 ? 19.603 2.426 -17.981 1.00 93.25 94 ASP A N 1
ATOM 709 C CA . ASP A 1 94 ? 20.045 3.604 -18.727 1.00 93.25 94 ASP A CA 1
ATOM 710 C C . ASP A 1 94 ? 21.232 3.290 -19.667 1.00 93.25 94 ASP A C 1
ATOM 712 O O . ASP A 1 94 ? 21.410 3.981 -20.669 1.00 93.25 94 ASP A O 1
ATOM 716 N N . LYS A 1 95 ? 22.019 2.229 -19.406 1.00 95.50 95 LYS A N 1
ATOM 717 C CA . LYS A 1 95 ? 23.138 1.811 -20.277 1.00 95.50 95 LYS A CA 1
ATOM 718 C C . LYS A 1 95 ? 22.669 1.078 -21.532 1.00 95.50 95 LYS A C 1
ATOM 720 O O . LYS A 1 95 ? 23.354 1.125 -22.549 1.00 95.50 95 LYS A O 1
ATOM 725 N N . GLN A 1 96 ? 21.526 0.399 -21.454 1.00 92.94 96 GLN A N 1
ATOM 726 C CA . GLN A 1 96 ? 20.911 -0.334 -22.567 1.00 92.94 96 GLN A CA 1
ATOM 727 C C . GLN A 1 96 ? 19.740 0.432 -23.203 1.00 92.94 96 GLN A C 1
ATOM 729 O O . GLN A 1 96 ? 19.041 -0.109 -24.055 1.00 92.94 96 GLN A O 1
ATOM 734 N N . ILE A 1 97 ? 19.532 1.698 -22.812 1.00 91.56 97 ILE A N 1
ATOM 735 C CA . ILE A 1 97 ? 18.439 2.560 -23.294 1.00 91.56 97 ILE A CA 1
ATOM 736 C C . ILE A 1 97 ? 17.056 1.922 -23.025 1.00 91.56 97 ILE A C 1
ATOM 738 O O . ILE A 1 97 ? 16.087 2.114 -23.761 1.00 91.56 97 ILE A O 1
ATOM 742 N N . LEU A 1 98 ? 16.945 1.158 -21.933 1.00 94.38 98 LEU A N 1
ATOM 743 C CA . LEU A 1 98 ? 15.684 0.595 -21.466 1.00 94.38 98 LEU A CA 1
ATOM 744 C C . LEU A 1 98 ? 15.057 1.580 -20.480 1.00 94.38 98 LEU A C 1
ATOM 746 O O . LEU A 1 98 ? 15.534 1.733 -19.359 1.00 94.38 98 LEU A O 1
ATOM 750 N N . SER A 1 99 ? 13.974 2.244 -20.883 1.00 89.31 99 SER A N 1
ATOM 751 C CA . SER A 1 99 ? 13.279 3.255 -20.069 1.00 89.31 99 SER A CA 1
ATOM 752 C C . SER A 1 99 ? 12.482 2.685 -18.885 1.00 89.31 99 SER A C 1
ATOM 754 O O . SER A 1 99 ? 12.000 3.455 -18.056 1.00 89.31 99 SER A O 1
ATOM 756 N N . GLY A 1 100 ? 12.372 1.356 -18.779 1.00 93.19 100 GLY A N 1
ATOM 757 C CA . GLY A 1 100 ? 11.563 0.662 -17.777 1.00 93.19 100 GLY A CA 1
ATOM 758 C C . GLY A 1 100 ? 10.104 0.501 -18.201 1.00 93.19 100 GLY A C 1
ATOM 759 O O . GLY A 1 100 ? 9.786 0.502 -19.394 1.00 93.19 100 GLY A O 1
ATOM 760 N N . ARG A 1 101 ? 9.191 0.329 -17.237 1.00 93.50 101 ARG A N 1
ATOM 761 C CA . ARG A 1 101 ? 7.752 0.284 -17.551 1.00 93.50 101 ARG A CA 1
ATOM 762 C C . ARG A 1 101 ? 7.170 1.696 -17.673 1.00 93.50 101 ARG A C 1
ATOM 764 O O . ARG A 1 101 ? 7.538 2.575 -16.898 1.00 93.50 101 ARG A O 1
ATOM 771 N N . PRO A 1 102 ? 6.209 1.921 -18.588 1.00 91.69 102 PRO A N 1
ATOM 772 C CA . PRO A 1 102 ? 5.477 3.180 -18.628 1.00 91.69 102 PRO A CA 1
ATOM 773 C C . PRO A 1 102 ? 4.692 3.373 -17.326 1.00 91.69 102 PRO A C 1
ATOM 775 O O . PRO A 1 102 ? 4.096 2.420 -16.815 1.00 91.69 102 PRO A O 1
ATOM 778 N N . LEU A 1 103 ? 4.657 4.611 -16.827 1.00 91.81 103 LEU A N 1
ATOM 779 C CA . LEU A 1 103 ? 3.819 4.984 -15.691 1.00 91.81 103 LEU A CA 1
ATOM 780 C C . LEU A 1 103 ? 2.349 4.695 -16.026 1.00 91.81 103 LEU A C 1
ATOM 782 O O . LEU A 1 103 ? 1.857 5.074 -17.090 1.00 91.81 103 LEU A O 1
ATOM 786 N N . ARG A 1 104 ? 1.665 4.001 -15.119 1.00 89.38 104 ARG A N 1
ATOM 787 C CA . ARG A 1 104 ? 0.238 3.680 -15.203 1.00 89.38 104 ARG A CA 1
ATOM 788 C C . ARG A 1 104 ? -0.361 3.739 -13.810 1.00 89.38 104 ARG A C 1
ATOM 790 O O . ARG A 1 104 ? 0.296 3.338 -12.848 1.00 89.38 104 ARG A O 1
ATOM 797 N N . ASP A 1 105 ? -1.609 4.176 -13.735 1.00 88.00 105 ASP A N 1
ATOM 798 C CA . ASP A 1 105 ? -2.387 4.077 -12.509 1.00 88.00 105 ASP A CA 1
ATOM 799 C C . ASP A 1 105 ? -2.614 2.609 -12.144 1.00 88.00 105 ASP A C 1
ATOM 801 O O . ASP A 1 105 ? -2.757 1.733 -13.004 1.00 88.00 105 ASP A O 1
ATOM 805 N N . ILE A 1 106 ? -2.626 2.340 -10.843 1.00 88.44 106 ILE A N 1
ATOM 806 C CA . ILE A 1 106 ? -2.884 1.010 -10.302 1.00 88.44 106 ILE A CA 1
ATOM 807 C C . ILE A 1 106 ? -4.370 0.897 -9.990 1.00 88.44 106 ILE A C 1
ATOM 809 O O . ILE A 1 106 ? -4.964 1.794 -9.397 1.00 88.44 106 ILE A O 1
ATOM 813 N N . GLY A 1 107 ? -4.966 -0.215 -10.423 1.00 84.50 107 GLY A N 1
ATOM 814 C CA . GLY A 1 107 ? -6.372 -0.510 -10.180 1.00 84.50 107 GLY A CA 1
ATOM 815 C C . GLY A 1 107 ? -6.697 -0.642 -8.691 1.00 84.50 107 GLY A C 1
ATOM 816 O O . GLY A 1 107 ? -5.829 -0.913 -7.865 1.00 84.50 107 GLY A O 1
ATOM 817 N N . ILE A 1 108 ? -7.984 -0.491 -8.372 1.00 84.31 108 ILE A N 1
ATOM 818 C CA . ILE A 1 108 ? -8.523 -0.485 -7.000 1.00 84.31 108 ILE A CA 1
ATOM 819 C C . ILE A 1 108 ? -8.172 -1.775 -6.236 1.00 84.31 108 ILE A C 1
ATOM 821 O O . ILE A 1 108 ? -7.968 -1.745 -5.026 1.00 84.31 108 ILE A O 1
ATOM 825 N N . LEU A 1 109 ? -8.065 -2.900 -6.949 1.00 86.50 109 LEU A N 1
ATOM 826 C CA . LEU A 1 109 ? -7.616 -4.182 -6.422 1.00 86.50 109 LEU A CA 1
ATOM 827 C C . LEU A 1 109 ? -6.403 -4.670 -7.221 1.00 86.50 109 LEU A C 1
ATOM 829 O O . LEU A 1 109 ? -6.437 -4.716 -8.451 1.00 86.50 109 LEU A O 1
ATOM 833 N N . SER A 1 110 ? -5.351 -5.074 -6.513 1.00 83.00 110 SER A N 1
ATOM 834 C CA . SER A 1 110 ? -4.159 -5.701 -7.082 1.00 83.00 110 SER A CA 1
ATOM 835 C C . SER A 1 110 ? -3.791 -6.933 -6.263 1.00 83.00 110 SER A C 1
ATOM 837 O O . SER A 1 110 ? -3.865 -6.916 -5.036 1.00 83.00 110 SER A O 1
ATOM 839 N N . THR A 1 111 ? -3.385 -8.005 -6.938 1.00 87.38 111 THR A N 1
ATOM 840 C CA . THR A 1 111 ? -2.903 -9.234 -6.302 1.00 87.38 111 THR A CA 1
ATOM 841 C C . THR A 1 111 ? -1.383 -9.272 -6.350 1.00 87.38 111 THR A C 1
ATOM 843 O O . THR A 1 111 ? -0.797 -9.209 -7.433 1.00 87.38 111 THR A O 1
ATOM 846 N N . CYS A 1 112 ? -0.734 -9.450 -5.204 1.00 85.88 112 CYS A N 1
ATOM 847 C CA . CYS A 1 112 ? 0.697 -9.725 -5.130 1.00 85.88 112 CYS A CA 1
ATOM 848 C C . CYS A 1 112 ? 0.947 -11.118 -4.539 1.00 85.88 112 CYS A C 1
ATOM 850 O O . CYS A 1 112 ? 0.074 -11.721 -3.916 1.00 85.88 112 CYS A O 1
ATOM 852 N N . LYS A 1 113 ? 2.164 -11.632 -4.727 1.00 87.31 113 LYS A N 1
ATOM 853 C CA . LYS A 1 113 ? 2.654 -12.804 -4.002 1.00 87.31 113 LYS A CA 1
ATOM 854 C C . LYS A 1 113 ? 3.883 -12.387 -3.212 1.00 87.31 113 LYS A C 1
ATOM 856 O O . LYS A 1 113 ? 4.873 -11.950 -3.795 1.00 87.31 113 LYS A O 1
ATOM 861 N N . VAL A 1 114 ? 3.785 -12.484 -1.891 1.00 84.12 114 VAL A N 1
ATOM 862 C CA . VAL A 1 114 ? 4.865 -12.133 -0.967 1.00 84.12 114 VAL A CA 1
ATOM 863 C C . VAL A 1 114 ? 5.852 -13.297 -0.894 1.00 84.12 114 VAL A C 1
ATOM 865 O O . VAL A 1 114 ? 5.455 -14.457 -0.782 1.00 84.12 114 VAL A O 1
ATOM 868 N N . TYR A 1 115 ? 7.145 -12.985 -0.954 1.00 84.19 115 TYR A N 1
ATOM 869 C CA . TYR A 1 115 ? 8.238 -13.947 -0.832 1.00 84.19 115 TYR A CA 1
ATOM 870 C C . TYR A 1 115 ? 9.235 -13.441 0.214 1.00 84.19 115 TYR A C 1
ATOM 872 O O . TYR A 1 115 ? 9.602 -12.269 0.192 1.00 84.19 115 TYR A O 1
ATOM 880 N N . ARG A 1 116 ? 9.712 -14.326 1.096 1.00 85.69 116 ARG A N 1
ATOM 881 C CA . ARG A 1 116 ? 10.805 -14.027 2.036 1.00 85.69 116 ARG A CA 1
ATOM 882 C C . ARG A 1 116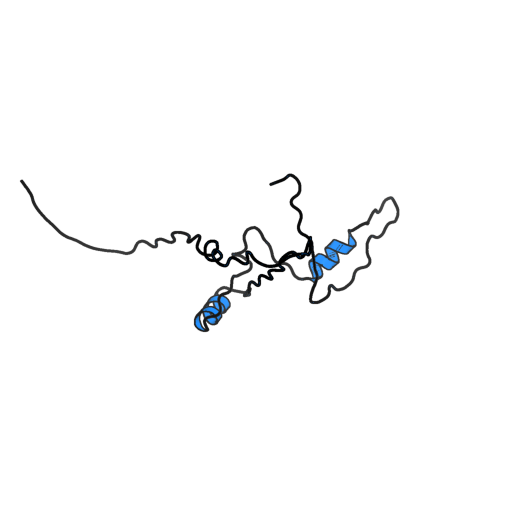 ? 12.134 -14.431 1.411 1.00 85.69 116 ARG A C 1
ATOM 884 O O . ARG A 1 116 ? 12.387 -15.617 1.200 1.00 85.69 116 ARG A O 1
ATOM 891 N N . SER A 1 117 ? 12.985 -13.461 1.092 1.00 76.75 117 SER A N 1
ATOM 892 C CA . SER A 1 117 ? 14.340 -13.732 0.613 1.00 76.75 117 SER A CA 1
ATOM 893 C C . SER A 1 117 ? 15.261 -14.050 1.799 1.00 76.75 117 SER A C 1
ATOM 895 O O . SER A 1 117 ? 15.311 -13.311 2.773 1.00 76.75 117 SER A O 1
ATOM 897 N N . ARG A 1 118 ? 16.010 -15.159 1.709 1.00 72.12 118 ARG A N 1
ATOM 898 C CA . ARG A 1 118 ? 16.958 -15.665 2.734 1.00 72.12 118 ARG A CA 1
ATOM 899 C C . ARG A 1 118 ? 16.367 -16.238 4.037 1.00 72.12 118 ARG A C 1
ATOM 901 O O . ARG A 1 118 ? 17.127 -16.499 4.960 1.00 72.12 118 ARG A O 1
ATOM 908 N N . GLY A 1 119 ? 15.067 -16.533 4.099 1.00 61.69 119 GLY A N 1
ATOM 909 C CA . GLY A 1 119 ? 14.490 -17.346 5.188 1.00 61.69 119 GLY A CA 1
ATOM 910 C C . GLY A 1 119 ? 14.407 -16.670 6.565 1.00 61.69 119 GLY A C 1
ATOM 911 O O . GLY A 1 119 ? 14.045 -17.336 7.534 1.00 61.69 119 GLY A O 1
ATOM 912 N N . GLN A 1 120 ? 14.698 -15.369 6.636 1.00 45.19 120 GLN A N 1
ATOM 913 C CA . GLN A 1 120 ? 14.316 -14.482 7.738 1.00 45.19 120 GLN A CA 1
ATOM 914 C C . GLN A 1 120 ? 13.095 -13.637 7.358 1.00 45.19 120 GLN A C 1
ATOM 916 O O . GLN A 1 120 ? 12.647 -13.702 6.191 1.00 45.19 120 GLN A O 1
#

InterPro domains:
  IPR008734 Phosphorylase kinase alpha/beta subunit [PTHR10749] (25-119)

Organism: NCBI:txid667725

Secondary structure (DSSP, 8-state):
--------------------TTS-------------TT----------B-SSHHHHHHHHHTT---B-TTT-TT-----HHHHHHHHHTTTEETTTTEE-SPP-PPPS--------GGG-

Sequence (120 aa):
MRPNVTSQLSMGYGLQGSPSLARRLSSASPAALTGHQGSHDVVVQVALLCSDIHLQEELRLQGIETETPEELYPFTVLKASELGKAYVYLGRDDKQILSGRPLRDIGILSTCKVYRSRGQ

pLDDT: mean 73.65, std 23.65, range [31.06, 96.75]

Foldseek 3Di:
DDDDDDDDDDDDPPPPPDPDPPPPDDDDDDPDDDDDPDPDDDDDDDAAADDDPVVQVVCVVVVHHHDYQVPDPPDHDDDQQVVLVVQQCAQDDVVVVGRGDDRDGDDPDDDDDDDDPPPD

Radius of gyration: 25.42 Å; chains: 1; bounding box: 43×48×91 Å